Protein AF-Q2H0Q0-F1 (afdb_monomer)

pLDDT: mean 75.66, std 19.16, range [41.12, 97.69]

Solvent-accessible surface area (backbone atoms only — not comparable to full-atom values): 6192 Å² total; per-residue (Å²): 140,81,92,84,89,84,83,94,71,82,93,70,80,82,73,70,78,88,78,64,83,77,81,82,60,83,78,74,89,69,85,72,55,70,69,54,48,53,51,52,48,63,63,65,73,68,80,50,52,65,58,59,50,49,55,55,51,50,52,35,52,75,38,63,33,88,52,74,48,78,50,66,35,77,86,27,77,78,36,68,45,77,49,67,66,37,74,75,78,93,130

Secondary structure (DSSP, 8-state):
----------S-----GGG-GGGSSPPPP-PPPHHHHHHHHHHHS---HHHHHHHHHHHHHHTT-S-EEEEEEGGGTSEEEEEE-S-----

Structure (mmCIF, N/CA/C/O backbone):
data_AF-Q2H0Q0-F1
#
_entry.id   AF-Q2H0Q0-F1
#
loop_
_atom_site.group_PDB
_atom_site.id
_atom_site.type_symbol
_atom_site.label_atom_id
_atom_site.label_alt_id
_atom_site.label_comp_id
_atom_site.label_asym_id
_atom_site.label_entity_id
_atom_site.label_seq_id
_atom_site.pdbx_PDB_ins_code
_atom_site.Cartn_x
_atom_site.Cartn_y
_atom_site.Cartn_z
_atom_site.occupancy
_atom_site.B_iso_or_equiv
_atom_site.auth_seq_id
_atom_site.auth_comp_id
_atom_site.auth_asym_id
_atom_site.auth_atom_id
_atom_site.pdbx_PDB_model_num
ATOM 1 N N . MET A 1 1 ? 50.421 8.884 -29.412 1.00 44.88 1 MET A N 1
ATOM 2 C CA . MET A 1 1 ? 50.545 10.357 -29.341 1.00 44.88 1 MET A CA 1
ATOM 3 C C . MET A 1 1 ? 50.750 10.806 -30.782 1.00 44.88 1 MET A C 1
ATOM 5 O O . MET A 1 1 ? 51.682 10.294 -31.374 1.00 44.88 1 MET A O 1
ATOM 9 N N . SER A 1 2 ? 49.922 11.588 -31.463 1.00 41.12 2 SER A N 1
ATOM 10 C CA . SER A 1 2 ? 48.833 12.502 -31.108 1.00 41.12 2 SER A CA 1
ATOM 11 C C . SER A 1 2 ? 48.006 12.787 -32.375 1.00 41.12 2 SER A C 1
ATOM 13 O O . SER A 1 2 ? 48.521 12.678 -33.484 1.00 41.12 2 SER A O 1
ATOM 15 N N . ASP A 1 3 ? 46.746 13.139 -32.149 1.00 44.94 3 ASP A N 1
ATOM 16 C CA . ASP A 1 3 ? 45.707 13.610 -33.073 1.00 44.94 3 ASP A CA 1
ATOM 17 C C . ASP A 1 3 ? 46.137 14.691 -34.083 1.00 44.94 3 ASP A C 1
ATOM 19 O O . ASP A 1 3 ? 46.921 15.571 -33.727 1.00 44.94 3 ASP A O 1
ATOM 23 N N . ALA A 1 4 ? 45.522 14.679 -35.276 1.00 44.91 4 ALA A N 1
ATOM 24 C CA . ALA A 1 4 ? 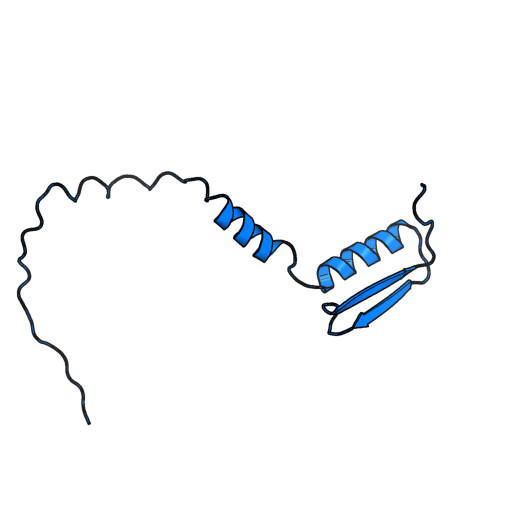44.926 15.865 -35.912 1.00 44.91 4 ALA A CA 1
ATOM 25 C C . ALA A 1 4 ? 44.197 15.503 -37.223 1.00 44.91 4 ALA A C 1
ATOM 27 O O . ALA A 1 4 ? 44.767 14.945 -38.160 1.00 44.91 4 ALA A O 1
ATOM 28 N N . MET A 1 5 ? 42.919 15.870 -37.246 1.00 50.72 5 MET A N 1
ATOM 29 C CA . MET A 1 5 ? 41.983 15.878 -38.367 1.00 50.72 5 MET A CA 1
ATOM 30 C C . MET A 1 5 ? 42.441 16.774 -39.529 1.00 50.72 5 MET A C 1
ATOM 32 O O . MET A 1 5 ? 43.032 17.824 -39.296 1.00 50.72 5 MET A O 1
ATOM 36 N N . ASP A 1 6 ? 42.078 16.388 -40.755 1.00 44.28 6 ASP A N 1
ATOM 37 C CA . ASP A 1 6 ? 41.161 17.119 -41.657 1.00 44.28 6 ASP A CA 1
ATOM 38 C C . ASP A 1 6 ? 41.522 16.811 -43.121 1.00 44.28 6 ASP A C 1
ATOM 40 O O . ASP A 1 6 ? 42.487 17.337 -43.674 1.00 44.28 6 ASP A O 1
ATOM 44 N N . SER A 1 7 ? 40.772 15.904 -43.751 1.00 48.41 7 SER A N 1
ATOM 45 C CA . SER A 1 7 ? 40.863 15.673 -45.194 1.00 48.41 7 SER A CA 1
ATOM 46 C C . SER A 1 7 ? 39.586 16.192 -45.843 1.00 48.41 7 SER A C 1
ATOM 48 O O . SER A 1 7 ? 38.579 15.483 -45.926 1.00 48.41 7 SER A O 1
ATOM 50 N N . ASP A 1 8 ? 39.656 17.446 -46.276 1.00 53.03 8 ASP A N 1
ATOM 51 C CA . ASP A 1 8 ? 38.687 18.120 -47.131 1.00 53.03 8 ASP A CA 1
ATOM 52 C C . ASP A 1 8 ? 38.461 17.293 -48.410 1.00 53.03 8 ASP A C 1
ATOM 54 O O . ASP A 1 8 ? 39.357 17.119 -49.239 1.00 53.03 8 ASP A O 1
ATOM 58 N N . ALA A 1 9 ? 37.263 16.723 -48.544 1.00 50.81 9 ALA A N 1
ATOM 59 C CA . ALA A 1 9 ? 36.820 15.990 -49.725 1.00 50.81 9 ALA A CA 1
ATOM 60 C C . ALA A 1 9 ? 35.451 16.527 -50.178 1.00 50.81 9 ALA A C 1
ATOM 62 O O . ALA A 1 9 ? 34.620 16.934 -49.360 1.00 50.81 9 ALA A O 1
ATOM 63 N N . PRO A 1 10 ? 35.205 16.588 -51.496 1.00 44.25 10 PRO A N 1
ATOM 64 C CA . PRO A 1 10 ? 34.537 17.725 -52.109 1.00 44.25 10 PRO A CA 1
ATOM 65 C C . PRO A 1 10 ? 33.029 17.741 -51.856 1.00 44.25 10 PRO A C 1
ATOM 67 O O . PRO A 1 10 ? 32.293 16.798 -52.159 1.00 44.25 10 PRO A O 1
ATOM 70 N N . ARG A 1 11 ? 32.549 18.894 -51.379 1.00 51.91 11 ARG A N 1
ATOM 71 C CA . ARG A 1 11 ? 31.133 19.276 -51.374 1.00 51.91 11 ARG A CA 1
ATOM 72 C C . ARG A 1 11 ? 30.631 19.358 -52.816 1.00 51.91 11 ARG A C 1
ATOM 74 O O . ARG A 1 11 ? 30.841 20.361 -53.489 1.00 51.91 11 ARG A O 1
ATOM 81 N N . GLY A 1 12 ? 29.969 18.311 -53.304 1.00 54.59 12 GLY A N 1
ATOM 82 C CA . GLY A 1 12 ? 29.470 18.362 -54.679 1.00 54.59 12 GLY A CA 1
ATOM 83 C C . GLY A 1 12 ? 28.745 17.145 -55.233 1.00 54.59 12 GLY A C 1
ATOM 84 O O . GLY A 1 12 ? 28.642 17.037 -56.450 1.00 54.59 12 GLY A O 1
ATOM 85 N N . ALA A 1 13 ? 28.204 16.241 -54.413 1.00 49.44 13 ALA A N 1
ATOM 86 C CA . ALA A 1 13 ? 27.215 15.299 -54.931 1.00 49.44 13 ALA A CA 1
ATOM 87 C C . ALA A 1 13 ? 25.880 16.045 -55.086 1.00 49.44 13 ALA A C 1
ATOM 89 O O . ALA A 1 13 ? 25.188 16.308 -54.100 1.00 49.44 13 ALA A O 1
ATOM 90 N N . LYS A 1 14 ? 25.536 16.432 -56.322 1.00 52.31 14 LYS A N 1
ATOM 91 C CA . LYS A 1 14 ? 24.214 16.970 -56.676 1.00 52.31 14 LYS A CA 1
ATOM 92 C C . LYS A 1 14 ? 23.149 15.931 -56.299 1.00 52.31 14 LYS A C 1
ATOM 94 O O . LYS A 1 14 ? 22.879 15.008 -57.063 1.00 52.31 14 LYS A O 1
ATOM 99 N N . ARG A 1 15 ? 22.573 16.054 -55.100 1.00 49.78 15 ARG A N 1
ATOM 100 C CA . ARG A 1 15 ? 21.389 15.286 -54.693 1.00 49.78 15 ARG A CA 1
ATOM 101 C C . ARG A 1 15 ? 20.242 15.687 -55.621 1.00 49.78 15 ARG A C 1
ATOM 103 O O . ARG A 1 15 ? 20.009 16.878 -55.818 1.00 49.78 15 ARG A O 1
ATOM 110 N N . LYS A 1 16 ? 19.593 14.699 -56.243 1.00 47.56 16 LYS A N 1
ATOM 111 C CA . LYS A 1 16 ? 18.446 14.921 -57.133 1.00 47.56 16 LYS A CA 1
ATOM 112 C C . LYS A 1 16 ? 17.330 15.640 -56.365 1.00 47.56 16 LYS A C 1
ATOM 114 O O . LYS A 1 16 ? 17.111 15.354 -55.190 1.00 47.56 16 LYS A O 1
ATOM 119 N N . ALA A 1 17 ? 16.675 16.582 -57.038 1.00 48.75 17 ALA A N 1
ATOM 120 C CA . ALA A 1 17 ? 15.737 17.538 -56.452 1.00 48.75 17 ALA A CA 1
ATOM 121 C C . ALA A 1 17 ? 14.435 16.921 -55.897 1.00 48.75 17 ALA A C 1
ATOM 123 O O . ALA A 1 17 ? 13.746 17.593 -55.142 1.00 48.75 17 ALA A O 1
ATOM 124 N N . ASP A 1 18 ? 14.146 15.643 -56.164 1.00 48.00 18 ASP A N 1
ATOM 125 C CA . ASP A 1 18 ? 12.903 14.988 -55.714 1.00 48.00 18 ASP A CA 1
ATOM 126 C C . ASP A 1 18 ? 12.879 14.606 -54.219 1.00 48.00 18 ASP A C 1
ATOM 128 O O . ASP A 1 18 ? 11.898 14.051 -53.737 1.00 48.00 18 ASP A O 1
ATOM 132 N N . ALA A 1 19 ? 13.945 14.876 -53.457 1.00 53.69 19 ALA A N 1
ATOM 133 C CA . ALA A 1 19 ? 14.032 14.505 -52.037 1.00 53.69 19 ALA A CA 1
ATOM 134 C C . ALA A 1 19 ? 13.768 15.665 -51.053 1.00 53.69 19 ALA A C 1
ATOM 136 O O . ALA A 1 19 ? 13.998 15.505 -49.854 1.00 53.69 19 ALA A O 1
ATOM 137 N N . LEU A 1 20 ? 13.349 16.843 -51.532 1.00 53.97 20 LEU A N 1
ATOM 138 C CA . LEU A 1 20 ? 13.265 18.070 -50.721 1.00 53.97 20 LEU A CA 1
ATOM 139 C C . LEU A 1 20 ? 11.841 18.562 -50.417 1.00 53.97 20 LEU A C 1
ATOM 141 O O . LEU A 1 20 ? 11.701 19.579 -49.740 1.00 53.97 20 LEU A O 1
ATOM 145 N N . GLU A 1 21 ? 10.790 17.860 -50.840 1.00 50.91 21 GLU A N 1
ATOM 146 C CA . GLU A 1 21 ? 9.418 18.369 -50.665 1.00 50.91 21 GLU A CA 1
ATOM 147 C C . GLU A 1 21 ? 8.841 18.212 -49.243 1.00 50.91 21 GLU A C 1
ATOM 149 O O . GLU A 1 21 ? 7.854 18.862 -48.911 1.00 50.91 21 GLU A O 1
ATOM 154 N N . ASP A 1 22 ? 9.479 17.451 -48.347 1.00 53.00 22 ASP A N 1
ATOM 155 C CA . ASP A 1 22 ? 8.880 17.103 -47.042 1.00 53.00 22 ASP A CA 1
ATOM 156 C C . ASP A 1 22 ? 9.330 17.970 -45.844 1.00 53.00 22 ASP A C 1
ATOM 158 O O . ASP A 1 22 ? 9.008 17.677 -44.691 1.00 53.00 22 ASP A O 1
ATOM 162 N N . ALA A 1 23 ? 10.080 19.054 -46.075 1.00 55.66 23 ALA A N 1
ATOM 163 C CA . ALA A 1 23 ? 10.647 19.873 -44.992 1.00 55.66 23 ALA A CA 1
ATOM 164 C C . ALA A 1 23 ? 9.781 21.076 -44.557 1.00 55.66 23 ALA A C 1
ATOM 166 O O . ALA A 1 23 ? 10.169 21.792 -43.634 1.00 55.66 23 ALA A O 1
ATOM 167 N N . ALA A 1 24 ? 8.631 21.320 -45.197 1.00 60.19 24 ALA A N 1
ATOM 168 C CA . ALA A 1 24 ? 7.869 22.567 -45.033 1.00 60.19 24 ALA A CA 1
ATOM 169 C C . ALA A 1 24 ? 6.546 22.445 -44.250 1.00 60.19 24 ALA A C 1
ATOM 171 O O . ALA A 1 24 ? 5.826 23.433 -44.125 1.00 60.19 24 ALA A O 1
ATOM 172 N N . ASN A 1 25 ? 6.213 21.278 -43.692 1.00 61.66 25 ASN A N 1
ATOM 173 C CA . ASN A 1 25 ? 5.004 21.110 -42.880 1.00 61.66 25 ASN A CA 1
ATOM 174 C C . ASN A 1 25 ? 5.360 20.422 -41.553 1.00 61.66 25 ASN A C 1
ATOM 176 O O . ASN A 1 25 ? 6.050 19.397 -41.586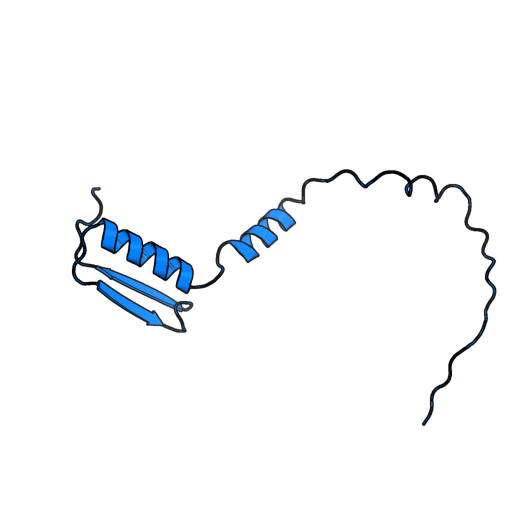 1.00 61.66 25 ASN A O 1
ATOM 180 N N . PRO A 1 26 ? 4.923 20.930 -40.379 1.00 60.75 26 PRO A N 1
ATOM 181 C CA . PRO A 1 26 ? 5.131 20.218 -39.127 1.00 60.75 26 PRO A CA 1
ATOM 182 C C . PRO A 1 26 ? 4.534 18.820 -39.271 1.00 60.75 26 PRO A C 1
ATOM 184 O O . PRO A 1 26 ? 3.372 18.663 -39.660 1.00 60.75 26 PRO A O 1
ATOM 187 N N . ARG A 1 27 ? 5.353 17.796 -39.007 1.00 71.88 27 ARG A N 1
ATOM 188 C CA . ARG A 1 27 ? 4.911 16.402 -39.080 1.00 71.88 27 ARG A CA 1
ATOM 189 C C . ARG A 1 27 ? 3.647 16.276 -38.238 1.00 71.88 27 ARG A C 1
ATOM 191 O O . ARG A 1 27 ? 3.675 16.575 -37.045 1.00 71.88 27 ARG A O 1
ATOM 198 N N . ARG A 1 28 ? 2.539 15.870 -38.866 1.00 69.31 28 ARG A N 1
ATOM 199 C CA . ARG A 1 28 ? 1.280 15.642 -38.149 1.00 69.31 28 ARG A CA 1
ATOM 200 C C . ARG A 1 28 ? 1.549 14.691 -36.987 1.00 69.31 28 AR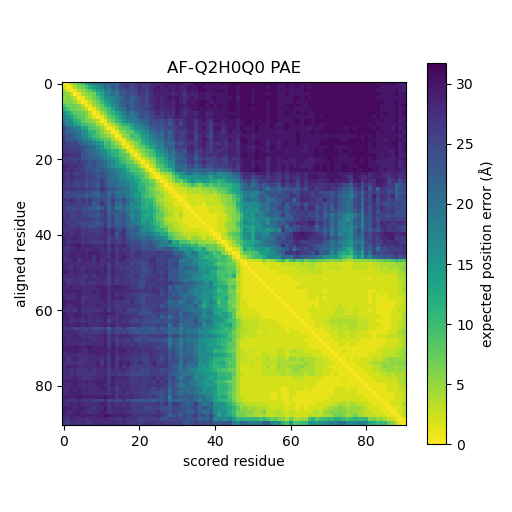G A C 1
ATOM 202 O O . ARG A 1 28 ? 2.205 13.669 -37.185 1.00 69.31 28 ARG A O 1
ATOM 209 N N . ILE A 1 29 ? 1.048 15.042 -35.804 1.00 63.56 29 ILE A N 1
ATOM 210 C CA . ILE A 1 29 ? 1.085 14.174 -34.625 1.00 63.56 29 ILE A CA 1
ATOM 211 C C . ILE A 1 29 ? 0.433 12.847 -35.020 1.00 63.56 29 ILE A C 1
ATOM 213 O O . ILE A 1 29 ? -0.686 12.829 -35.537 1.00 63.56 29 ILE A O 1
ATOM 217 N N . LYS A 1 30 ? 1.165 11.751 -34.834 1.00 79.00 30 LYS A N 1
ATOM 218 C CA . LYS A 1 30 ? 0.687 10.391 -35.087 1.00 79.00 30 LYS A CA 1
ATOM 219 C C . LYS A 1 30 ? 0.449 9.710 -33.749 1.00 79.00 30 LYS A C 1
ATOM 221 O O . LYS A 1 30 ? 1.199 9.946 -32.804 1.00 79.00 30 LYS A O 1
ATOM 226 N N . ALA A 1 31 ? -0.582 8.873 -33.689 1.00 73.81 31 ALA A N 1
ATOM 227 C CA . ALA A 1 31 ? -0.751 7.967 -32.564 1.00 73.81 31 ALA A CA 1
ATOM 228 C C . ALA A 1 31 ? 0.481 7.055 -32.460 1.00 73.81 31 ALA A C 1
ATOM 230 O O . ALA A 1 31 ? 1.037 6.644 -33.481 1.00 73.81 31 ALA A O 1
ATOM 231 N N . LEU A 1 32 ? 0.916 6.788 -31.230 1.00 82.81 32 LEU A N 1
ATOM 232 C CA . LEU A 1 32 ? 1.973 5.819 -30.968 1.00 82.81 32 LEU A CA 1
ATOM 233 C C . LEU A 1 32 ? 1.445 4.409 -31.235 1.00 82.81 32 LEU A C 1
ATOM 235 O O . LEU A 1 32 ? 0.272 4.127 -30.984 1.00 82.81 32 LEU A O 1
ATOM 239 N N . ASP A 1 33 ? 2.319 3.525 -31.709 1.00 89.81 33 ASP A N 1
ATOM 240 C CA . ASP A 1 33 ? 1.986 2.109 -31.841 1.00 89.81 33 ASP A CA 1
ATOM 241 C C . ASP A 1 33 ? 1.622 1.517 -30.479 1.00 89.81 33 A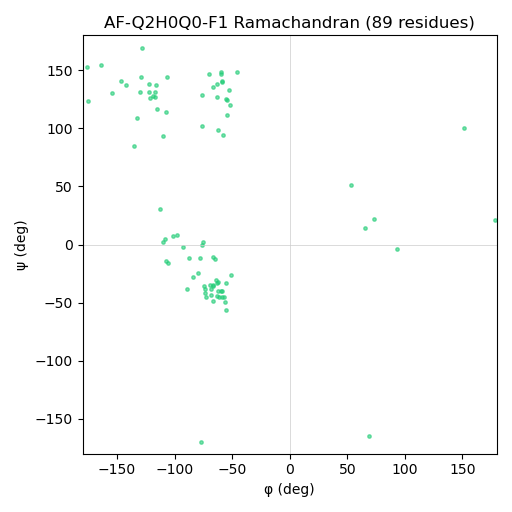SP A C 1
ATOM 243 O O . ASP A 1 33 ? 2.205 1.886 -29.455 1.00 89.81 33 ASP A O 1
ATOM 247 N N . GLN A 1 34 ? 0.693 0.559 -30.467 1.00 84.06 34 GLN A N 1
ATOM 248 C CA . GLN A 1 34 ? 0.180 -0.038 -29.232 1.00 84.06 34 GLN A CA 1
ATOM 249 C C . GLN A 1 34 ? 1.297 -0.618 -28.351 1.00 84.06 34 GLN A C 1
ATOM 251 O O . GLN A 1 34 ? 1.232 -0.518 -27.131 1.00 84.06 34 GLN A O 1
AT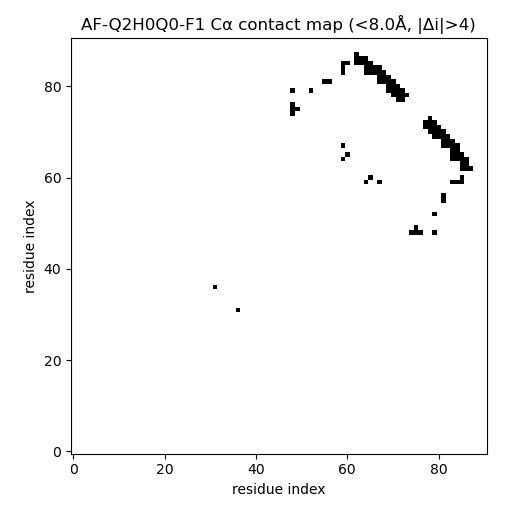OM 256 N N . ASP A 1 35 ? 2.365 -1.149 -28.949 1.00 85.94 35 ASP A N 1
ATOM 257 C CA . ASP A 1 35 ? 3.530 -1.646 -28.212 1.00 85.94 35 ASP A CA 1
ATOM 258 C C . ASP A 1 35 ? 4.306 -0.530 -27.507 1.00 85.94 35 ASP A C 1
ATOM 260 O O . ASP A 1 35 ? 4.831 -0.731 -26.414 1.00 85.94 35 ASP A O 1
ATOM 264 N N . VAL A 1 36 ? 4.390 0.653 -28.117 1.00 82.88 36 VAL A N 1
ATOM 265 C CA . VAL A 1 36 ? 5.019 1.836 -27.520 1.00 82.88 36 VAL A CA 1
ATOM 266 C C . VAL A 1 36 ? 4.118 2.397 -26.425 1.00 82.88 36 VAL A C 1
ATOM 268 O O 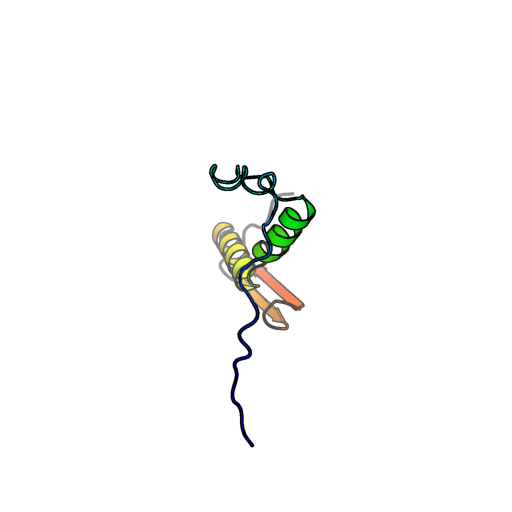. VAL A 1 36 ? 4.615 2.698 -25.346 1.00 82.88 36 VAL A O 1
ATOM 271 N N . VAL A 1 37 ? 2.802 2.449 -26.655 1.00 82.75 37 VAL A N 1
ATOM 272 C CA . VAL A 1 37 ? 1.806 2.814 -25.635 1.00 82.75 37 VAL A CA 1
ATOM 273 C C . VAL A 1 37 ? 1.920 1.892 -24.424 1.00 82.75 37 VAL A C 1
ATOM 275 O O . VAL A 1 37 ? 2.048 2.374 -23.307 1.00 82.75 37 VAL A O 1
ATOM 278 N N . ASN A 1 38 ? 1.962 0.577 -24.638 1.00 78.44 38 ASN A N 1
ATOM 279 C CA . ASN A 1 38 ? 2.077 -0.413 -23.571 1.00 78.44 38 ASN A CA 1
ATOM 280 C C . ASN A 1 38 ? 3.429 -0.332 -22.847 1.00 78.44 38 ASN A C 1
ATOM 282 O O . ASN A 1 38 ? 3.477 -0.547 -21.642 1.00 78.44 38 ASN A O 1
ATOM 286 N N . LYS A 1 39 ? 4.527 -0.004 -23.544 1.00 73.81 39 LYS A N 1
ATOM 287 C CA . LYS A 1 39 ? 5.857 0.186 -22.932 1.00 73.81 39 LYS A CA 1
ATOM 288 C C . LYS A 1 39 ? 5.964 1.485 -22.133 1.00 73.81 39 LYS A C 1
ATOM 290 O O . LYS A 1 39 ? 6.589 1.478 -21.079 1.00 73.81 39 LYS A O 1
ATOM 295 N N . ILE A 1 40 ? 5.356 2.571 -22.608 1.00 70.06 40 ILE A N 1
ATOM 296 C CA . ILE A 1 40 ? 5.256 3.838 -21.869 1.00 70.06 40 ILE A CA 1
ATOM 297 C C . ILE A 1 40 ? 4.370 3.638 -20.638 1.00 70.06 40 ILE A C 1
ATOM 299 O O . ILE A 1 40 ? 4.802 3.922 -19.527 1.00 70.06 40 ILE A O 1
ATOM 303 N N . ALA A 1 41 ? 3.195 3.027 -20.817 1.00 63.34 41 ALA A N 1
ATOM 304 C CA . ALA A 1 41 ? 2.293 2.663 -19.732 1.00 63.34 41 ALA A CA 1
ATOM 305 C C . ALA A 1 41 ? 2.995 1.758 -18.705 1.00 63.34 41 ALA A C 1
ATOM 307 O O . ALA A 1 41 ? 2.935 2.023 -17.515 1.00 63.34 41 ALA A O 1
ATOM 308 N N . ALA A 1 42 ? 3.749 0.745 -19.138 1.00 63.06 42 ALA A N 1
ATOM 309 C CA . ALA A 1 42 ? 4.526 -0.105 -18.234 1.00 63.06 42 ALA A CA 1
ATOM 310 C C . ALA A 1 42 ? 5.642 0.650 -17.481 1.00 63.06 42 ALA A C 1
ATOM 312 O O . ALA A 1 42 ? 5.970 0.269 -16.361 1.00 63.06 42 ALA A O 1
ATOM 313 N N . GLY A 1 43 ? 6.218 1.705 -18.070 1.00 56.69 43 GLY A N 1
ATOM 314 C CA . GLY A 1 43 ? 7.234 2.552 -17.435 1.00 56.69 43 GLY A CA 1
ATOM 315 C C . GLY A 1 43 ? 6.673 3.593 -16.458 1.00 56.69 43 GLY A C 1
ATOM 316 O O . GLY A 1 43 ? 7.382 4.004 -15.544 1.00 56.69 43 GLY A O 1
ATOM 317 N N . GLU A 1 44 ? 5.412 3.996 -16.619 1.00 58.75 44 GLU A N 1
ATOM 318 C CA . GLU A 1 44 ? 4.757 5.029 -15.800 1.00 58.75 44 GLU A CA 1
ATOM 319 C C . GLU A 1 44 ? 3.749 4.469 -14.779 1.00 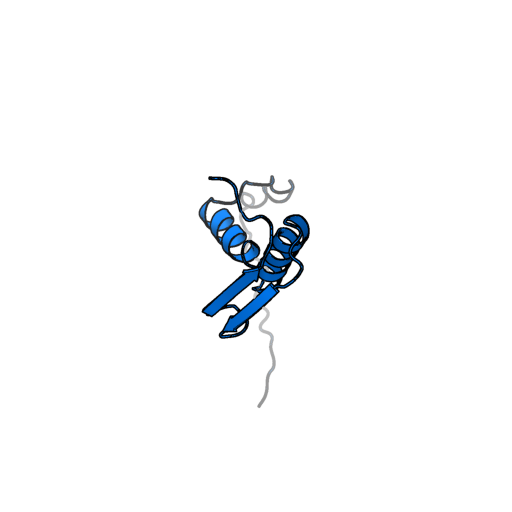58.75 44 GLU A C 1
ATOM 321 O O . GLU A 1 44 ? 3.388 5.171 -13.838 1.00 58.75 44 GLU A O 1
ATOM 326 N N . ILE A 1 45 ? 3.300 3.215 -14.909 1.00 56.31 45 ILE A N 1
ATOM 327 C CA . ILE A 1 45 ? 2.211 2.659 -14.077 1.00 56.31 45 ILE A CA 1
ATOM 328 C C . ILE A 1 45 ? 2.689 2.044 -12.747 1.00 56.31 45 ILE A C 1
ATOM 330 O O . ILE A 1 45 ? 1.873 1.841 -11.852 1.00 56.31 45 ILE A O 1
ATOM 334 N N . ILE A 1 46 ? 3.993 1.832 -12.523 1.00 54.53 46 ILE A N 1
ATOM 335 C CA . ILE A 1 46 ? 4.526 1.464 -11.192 1.00 54.53 46 ILE A CA 1
ATOM 336 C C . ILE A 1 46 ? 5.775 2.294 -10.890 1.00 54.53 46 ILE A C 1
ATOM 338 O O . ILE A 1 46 ? 6.900 1.870 -11.135 1.00 54.53 46 ILE A O 1
ATOM 342 N N . VAL A 1 47 ? 5.584 3.509 -10.371 1.00 62.94 47 VAL A N 1
ATOM 343 C CA . VAL A 1 47 ? 6.695 4.470 -10.218 1.00 62.94 47 VAL A CA 1
ATOM 344 C C . VAL A 1 47 ? 7.499 4.252 -8.929 1.00 62.94 47 VAL A C 1
ATOM 346 O O . VAL A 1 47 ? 8.691 4.538 -8.909 1.00 62.94 47 VAL A O 1
ATOM 349 N N . ALA A 1 48 ? 6.902 3.705 -7.864 1.00 79.94 48 ALA A N 1
ATOM 350 C CA . ALA A 1 48 ? 7.624 3.232 -6.677 1.00 79.94 48 ALA A CA 1
ATOM 351 C C . ALA A 1 48 ? 6.660 2.568 -5.672 1.00 79.94 48 ALA A C 1
ATOM 353 O O . ALA A 1 48 ? 5.501 2.982 -5.582 1.00 79.94 48 ALA A O 1
ATOM 354 N N . PRO A 1 49 ? 7.137 1.625 -4.834 1.00 85.75 49 PRO A N 1
ATOM 355 C CA . PRO A 1 49 ? 6.366 1.059 -3.719 1.00 85.75 49 PRO A CA 1
ATOM 356 C C . PRO A 1 49 ? 5.737 2.111 -2.794 1.00 85.75 49 PRO A C 1
ATOM 358 O O . PRO A 1 49 ? 4.703 1.863 -2.184 1.00 85.75 49 PRO A O 1
ATOM 361 N N . VAL A 1 50 ? 6.329 3.308 -2.726 1.00 90.06 50 VAL A N 1
ATOM 362 C CA . VAL A 1 50 ? 5.820 4.430 -1.927 1.00 90.06 50 VAL A CA 1
ATOM 363 C C . VAL A 1 50 ? 4.440 4.917 -2.381 1.00 90.06 50 VAL A C 1
ATOM 365 O O . VAL A 1 50 ? 3.650 5.337 -1.543 1.00 90.06 50 VAL A O 1
ATOM 368 N N . HIS A 1 51 ? 4.114 4.834 -3.675 1.00 90.00 51 HIS A N 1
ATOM 369 C CA . HIS A 1 51 ? 2.797 5.249 -4.163 1.00 90.00 51 HIS A CA 1
ATOM 370 C C . HIS A 1 51 ? 1.725 4.246 -3.743 1.00 90.00 51 HIS A C 1
ATOM 372 O O . HIS A 1 51 ? 0.707 4.646 -3.197 1.00 90.00 51 HIS A O 1
ATOM 378 N N . ALA A 1 52 ? 1.991 2.945 -3.896 1.00 89.88 52 ALA A N 1
ATOM 379 C CA . ALA A 1 52 ? 1.090 1.907 -3.396 1.00 89.88 52 ALA A CA 1
ATOM 380 C C . ALA A 1 52 ? 0.907 2.011 -1.873 1.00 89.88 52 ALA A C 1
ATOM 382 O O . ALA A 1 52 ? -0.203 1.877 -1.370 1.00 89.88 52 ALA A O 1
ATOM 383 N N . LEU A 1 53 ? 1.985 2.309 -1.142 1.00 93.56 53 LEU A N 1
ATOM 384 C CA . LEU A 1 53 ? 1.920 2.535 0.297 1.00 93.56 53 LEU A CA 1
ATOM 385 C C . LEU A 1 53 ? 1.031 3.734 0.658 1.00 93.56 53 LEU A C 1
ATOM 387 O O . LEU A 1 53 ? 0.219 3.608 1.569 1.00 93.56 53 LEU A O 1
ATOM 391 N N . LYS A 1 54 ? 1.161 4.869 -0.046 1.00 93.56 54 LYS A N 1
ATOM 392 C CA . LYS A 1 54 ? 0.312 6.054 0.162 1.00 93.56 54 LYS A CA 1
ATOM 393 C C . LYS A 1 54 ? -1.166 5.691 0.035 1.00 93.56 54 LYS A C 1
ATOM 395 O O . LYS A 1 54 ? -1.915 5.911 0.977 1.00 93.56 54 LYS A O 1
ATOM 400 N N . GLU A 1 55 ? -1.560 5.116 -1.098 1.00 93.94 55 GLU A N 1
ATOM 401 C CA . GLU A 1 55 ? -2.970 4.823 -1.387 1.00 93.94 55 GLU A CA 1
ATOM 402 C C . GLU A 1 55 ? -3.563 3.822 -0.380 1.00 93.94 55 GLU A C 1
ATOM 404 O O . GLU A 1 55 ? -4.687 3.986 0.082 1.00 93.94 55 GLU A O 1
ATOM 409 N N . LEU A 1 56 ? -2.800 2.798 0.023 1.00 93.62 56 LEU A N 1
ATOM 410 C CA . LEU A 1 56 ? -3.271 1.816 1.006 1.00 93.62 56 LEU A CA 1
ATOM 411 C C . LEU A 1 56 ? -3.417 2.410 2.414 1.00 93.62 56 LEU A C 1
ATOM 413 O O . LEU A 1 56 ? -4.335 2.028 3.136 1.00 93.62 56 LEU A O 1
ATOM 417 N N . ILE A 1 57 ? -2.547 3.347 2.804 1.00 95.00 57 ILE A N 1
ATOM 418 C CA . ILE A 1 57 ? -2.694 4.075 4.072 1.00 95.00 57 ILE A CA 1
ATOM 419 C C . ILE A 1 57 ? -3.909 5.006 4.022 1.00 95.00 57 ILE A C 1
ATOM 421 O O . ILE A 1 57 ? -4.662 5.049 4.991 1.00 95.00 57 ILE A O 1
ATOM 425 N N . GLU A 1 58 ? -4.118 5.727 2.918 1.00 95.88 58 GLU A N 1
ATOM 426 C CA . GLU A 1 58 ? -5.288 6.599 2.739 1.00 95.88 58 GLU A CA 1
ATOM 427 C C . GLU A 1 58 ? -6.592 5.800 2.846 1.00 95.88 58 GLU A C 1
ATOM 429 O O . GLU A 1 58 ? -7.458 6.167 3.634 1.00 95.88 58 GLU A O 1
ATOM 434 N N . ASN A 1 59 ? -6.672 4.636 2.196 1.00 94.00 59 ASN A N 1
ATOM 435 C CA . ASN A 1 59 ? -7.827 3.743 2.316 1.00 94.00 59 ASN A CA 1
ATOM 436 C C . ASN A 1 59 ? -8.091 3.290 3.760 1.00 94.00 59 ASN A C 1
ATOM 438 O O . ASN A 1 59 ? -9.243 3.213 4.182 1.00 94.00 59 ASN A O 1
ATOM 442 N N . ALA A 1 60 ? -7.043 2.984 4.529 1.00 95.25 60 ALA A N 1
ATOM 443 C CA . ALA A 1 60 ? -7.206 2.591 5.925 1.00 95.25 60 ALA A CA 1
ATOM 444 C C . ALA A 1 60 ? -7.688 3.769 6.795 1.00 95.25 60 ALA A C 1
ATOM 446 O O . ALA A 1 60 ? -8.540 3.602 7.665 1.00 95.25 60 ALA A O 1
ATOM 447 N N . VAL A 1 61 ? -7.200 4.987 6.539 1.00 93.62 61 VAL A N 1
ATOM 448 C CA . VAL A 1 61 ? -7.705 6.196 7.210 1.00 93.62 61 VAL A CA 1
ATOM 449 C C . VAL A 1 61 ? -9.178 6.432 6.870 1.00 93.62 61 VAL A C 1
ATOM 451 O O . VAL A 1 61 ? -9.974 6.682 7.777 1.00 93.62 61 VAL A O 1
ATOM 454 N N . ASP A 1 62 ? -9.555 6.292 5.601 1.00 93.69 62 ASP A N 1
ATOM 455 C CA . ASP A 1 62 ? -10.939 6.434 5.141 1.00 93.69 62 ASP A CA 1
ATOM 456 C C . ASP A 1 62 ? -11.867 5.369 5.756 1.00 93.69 62 ASP A C 1
ATOM 458 O O . ASP A 1 62 ? -13.019 5.662 6.079 1.00 93.69 62 ASP A O 1
ATOM 462 N N . ALA A 1 63 ? -11.353 4.160 6.013 1.00 93.50 63 ALA A N 1
ATOM 463 C CA . ALA A 1 63 ? -12.046 3.086 6.735 1.00 93.50 63 ALA A CA 1
ATOM 464 C C . ALA A 1 63 ? -12.123 3.302 8.263 1.00 93.50 63 ALA A C 1
ATOM 466 O O . ALA A 1 63 ? -12.641 2.450 8.993 1.00 93.50 63 ALA A O 1
ATOM 467 N N . GLY A 1 64 ? -11.605 4.425 8.771 1.00 94.44 64 GLY A N 1
ATOM 468 C CA . GLY A 1 64 ? -11.620 4.772 10.190 1.00 94.44 64 GLY A CA 1
ATOM 469 C C . GLY A 1 64 ? -10.641 3.967 11.046 1.00 94.44 64 GLY A C 1
ATOM 470 O O . GLY A 1 64 ? -10.841 3.861 12.260 1.00 94.44 64 GLY A O 1
ATOM 471 N N . SER A 1 65 ? -9.595 3.388 10.451 1.00 97.19 65 SER A N 1
ATOM 472 C CA . SER A 1 65 ? -8.599 2.599 11.179 1.00 97.19 65 SER A CA 1
ATOM 473 C C . SER A 1 65 ? -7.851 3.462 12.201 1.00 97.19 65 SER A C 1
ATOM 475 O O . SER A 1 65 ? -7.451 4.596 11.943 1.00 97.19 65 SER A O 1
ATOM 477 N N . THR A 1 66 ? -7.637 2.909 13.393 1.00 96.75 66 THR A N 1
ATOM 478 C CA . THR A 1 66 ? -6.908 3.557 14.505 1.00 96.75 66 THR A CA 1
ATOM 479 C C . THR A 1 66 ? -5.532 2.945 14.735 1.00 96.75 66 THR A C 1
ATOM 481 O O . THR A 1 66 ? -4.696 3.515 15.436 1.00 96.75 66 THR A O 1
ATOM 484 N N . SER A 1 67 ? -5.293 1.773 14.152 1.00 96.19 67 SER A N 1
ATOM 485 C CA . SER A 1 67 ? -4.033 1.053 14.198 1.00 96.19 67 SER A CA 1
ATOM 486 C C . SER A 1 67 ? -3.780 0.401 12.848 1.00 96.19 67 SER A C 1
ATOM 488 O O . SER A 1 67 ? -4.691 -0.147 12.227 1.00 96.19 67 SER A O 1
ATOM 490 N N . LEU A 1 68 ? -2.534 0.490 12.394 1.00 95.94 68 LEU A N 1
ATOM 491 C CA . LEU A 1 68 ? -2.095 -0.108 11.147 1.00 95.94 68 LEU A CA 1
ATOM 492 C C . LEU A 1 68 ? -0.643 -0.572 11.272 1.00 95.94 68 LEU A C 1
ATOM 494 O O . LEU A 1 68 ? 0.188 0.091 11.894 1.00 95.94 68 LEU A O 1
ATOM 498 N N . GLU A 1 69 ? -0.354 -1.727 10.686 1.00 97.69 69 GLU A N 1
ATOM 499 C CA . GLU A 1 69 ? 0.960 -2.356 10.632 1.00 97.69 69 GLU A CA 1
ATOM 500 C C . GLU A 1 69 ? 1.416 -2.444 9.174 1.00 97.69 69 GLU A C 1
ATOM 502 O O . GLU A 1 69 ? 0.673 -2.900 8.304 1.00 97.69 69 GLU A O 1
ATOM 507 N N . VAL A 1 70 ? 2.653 -2.018 8.908 1.00 96.19 70 VAL A N 1
ATOM 508 C CA . VAL A 1 70 ? 3.257 -2.056 7.572 1.00 96.19 70 VAL A CA 1
ATOM 509 C C . VAL A 1 70 ? 4.445 -3.006 7.584 1.00 96.19 70 VAL A C 1
ATOM 511 O O . VAL A 1 70 ? 5.455 -2.755 8.244 1.00 96.19 70 VAL A O 1
ATOM 514 N N . LEU A 1 71 ? 4.353 -4.075 6.798 1.00 97.19 71 LEU A N 1
ATOM 515 C CA . LEU A 1 71 ? 5.436 -5.020 6.569 1.00 97.19 71 LEU A CA 1
ATOM 516 C C . LEU A 1 71 ? 5.983 -4.840 5.153 1.00 97.19 71 LEU A C 1
ATOM 518 O O . LEU A 1 71 ? 5.316 -5.147 4.164 1.00 97.19 71 LEU A O 1
ATOM 522 N N . ALA A 1 72 ? 7.236 -4.402 5.063 1.00 95.25 72 ALA A N 1
ATOM 523 C CA . ALA A 1 72 ? 7.949 -4.264 3.800 1.00 95.25 72 ALA A CA 1
ATOM 524 C C . ALA A 1 72 ? 9.162 -5.203 3.744 1.00 95.25 72 ALA A C 1
ATOM 526 O O . ALA A 1 72 ? 9.931 -5.312 4.701 1.00 95.25 72 ALA A O 1
ATOM 527 N N . LYS A 1 73 ? 9.371 -5.862 2.600 1.00 94.69 73 LYS A N 1
ATOM 528 C CA . LYS A 1 73 ? 10.614 -6.579 2.275 1.00 94.69 73 LYS A CA 1
ATOM 529 C C . LYS A 1 73 ? 11.196 -6.024 0.988 1.00 94.69 73 LYS A C 1
ATOM 531 O O . LYS A 1 73 ? 10.461 -5.799 0.029 1.00 94.69 73 LYS A O 1
ATOM 536 N N . ASP A 1 74 ? 12.515 -5.849 0.979 1.00 92.81 74 ASP A N 1
ATOM 537 C CA . ASP A 1 74 ? 13.259 -5.315 -0.168 1.00 92.81 74 ASP A CA 1
ATOM 538 C C . ASP A 1 74 ? 12.690 -3.967 -0.655 1.00 92.81 74 ASP A C 1
ATOM 540 O O . ASP A 1 74 ? 12.273 -3.808 -1.799 1.00 92.81 74 ASP A O 1
ATOM 544 N N . GLY A 1 75 ? 12.522 -3.023 0.280 1.00 87.38 75 GLY A N 1
ATOM 545 C CA . GLY A 1 75 ? 11.953 -1.700 -0.007 1.00 87.38 75 GLY A CA 1
ATOM 546 C C . GLY A 1 75 ? 10.484 -1.699 -0.453 1.00 87.38 75 GLY A C 1
ATOM 547 O O . GLY A 1 75 ? 10.016 -0.689 -0.968 1.00 87.38 75 GLY A O 1
ATOM 548 N N . GLY A 1 76 ? 9.759 -2.811 -0.281 1.00 89.44 76 GLY A N 1
ATOM 549 C CA . GLY A 1 76 ? 8.385 -2.971 -0.764 1.00 89.44 76 GLY A CA 1
ATOM 550 C C . GLY A 1 76 ? 8.286 -3.604 -2.156 1.00 89.44 76 GLY A C 1
ATOM 551 O O . GLY A 1 76 ? 7.182 -3.884 -2.608 1.00 89.44 76 GLY A O 1
ATOM 552 N N . LEU A 1 77 ? 9.418 -3.871 -2.823 1.00 87.88 77 LEU A N 1
ATOM 553 C CA . LEU A 1 77 ? 9.448 -4.496 -4.152 1.00 87.88 77 LEU A CA 1
ATOM 554 C C . LEU A 1 77 ? 9.139 -5.994 -4.094 1.00 87.88 77 LEU A C 1
ATOM 556 O O . LEU A 1 77 ? 8.500 -6.532 -4.994 1.00 87.88 77 LEU A O 1
ATOM 560 N N . LYS A 1 78 ? 9.587 -6.673 -3.031 1.00 91.62 78 LYS A N 1
ATOM 561 C CA . LYS A 1 78 ? 9.337 -8.108 -2.834 1.00 91.62 78 LYS A CA 1
ATOM 562 C C . LYS A 1 78 ? 8.042 -8.379 -2.073 1.00 91.62 78 LYS A C 1
ATOM 564 O O . LYS A 1 78 ? 7.376 -9.376 -2.333 1.00 91.62 78 LYS A O 1
ATOM 569 N N . LEU A 1 79 ? 7.736 -7.548 -1.080 1.00 92.38 79 LEU A N 1
ATOM 570 C CA . LEU A 1 79 ? 6.514 -7.626 -0.287 1.00 92.38 79 LEU A CA 1
ATOM 571 C C . LEU A 1 79 ? 6.202 -6.243 0.263 1.00 92.38 79 LEU A C 1
ATOM 573 O O . LEU A 1 79 ? 7.068 -5.637 0.896 1.00 92.38 79 LEU A O 1
ATOM 577 N N . LEU A 1 80 ? 4.961 -5.814 0.086 1.00 93.56 80 LEU A N 1
ATOM 578 C CA . LEU A 1 80 ? 4.369 -4.682 0.776 1.00 93.56 80 LEU A CA 1
ATOM 579 C C . LEU A 1 80 ? 3.002 -5.138 1.289 1.00 93.56 80 LEU A C 1
ATOM 581 O O . LEU A 1 80 ? 2.101 -5.400 0.498 1.00 93.56 80 LEU A O 1
ATOM 585 N N . GLN A 1 81 ? 2.882 -5.302 2.601 1.00 95.62 81 GLN A N 1
ATOM 586 C CA . GLN A 1 81 ? 1.655 -5.726 3.263 1.00 95.62 81 GLN A CA 1
ATOM 587 C C . GLN A 1 81 ? 1.260 -4.672 4.291 1.00 95.62 81 GLN A C 1
ATOM 589 O O . GLN A 1 81 ? 2.091 -4.243 5.091 1.00 95.62 81 GLN A O 1
ATOM 594 N N . ILE A 1 82 ? -0.007 -4.273 4.250 1.00 95.88 82 ILE A N 1
ATOM 595 C CA . ILE A 1 82 ? -0.622 -3.349 5.195 1.00 95.88 82 ILE A CA 1
ATOM 596 C C . ILE A 1 82 ? -1.744 -4.126 5.880 1.00 95.88 82 ILE A C 1
ATOM 598 O O . ILE A 1 82 ? -2.566 -4.744 5.203 1.00 95.88 82 ILE A O 1
ATOM 602 N N . THR A 1 83 ? -1.745 -4.125 7.207 1.00 96.94 83 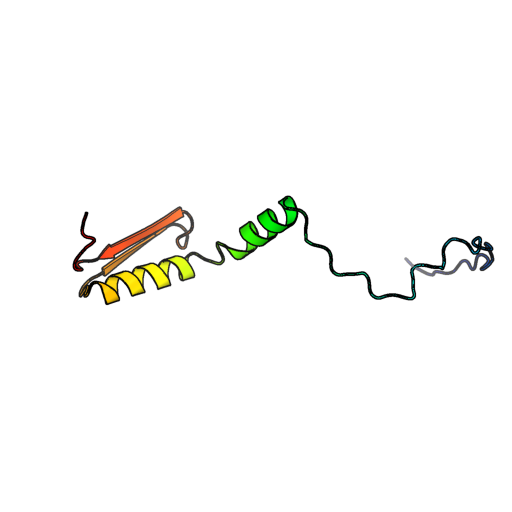THR A N 1
ATOM 603 C CA . THR A 1 83 ? -2.826 -4.670 8.032 1.00 96.94 83 THR A CA 1
ATOM 604 C C . THR A 1 83 ? -3.405 -3.520 8.833 1.00 96.94 83 THR A C 1
ATOM 606 O O . THR A 1 83 ? -2.657 -2.837 9.527 1.00 96.94 83 THR A O 1
ATOM 609 N N . ASP A 1 84 ? -4.711 -3.313 8.773 1.00 97.25 84 ASP A N 1
ATOM 610 C CA . ASP A 1 84 ? -5.397 -2.277 9.537 1.00 97.25 84 ASP A CA 1
ATOM 611 C C . ASP A 1 84 ? -6.590 -2.858 10.315 1.00 97.25 84 ASP A C 1
ATOM 613 O O . ASP A 1 84 ? -6.952 -4.026 10.152 1.00 97.25 84 ASP A O 1
ATOM 617 N N . ASN A 1 85 ? -7.158 -2.060 11.219 1.00 96.88 85 ASN A N 1
ATOM 618 C CA . ASN A 1 85 ? -8.310 -2.429 12.045 1.00 96.88 85 ASN A CA 1
ATOM 619 C C . ASN A 1 85 ? -9.581 -1.623 11.713 1.00 96.88 85 ASN A C 1
ATOM 621 O O . ASN A 1 85 ? -10.377 -1.344 12.613 1.00 96.88 85 ASN A O 1
ATOM 625 N N . GLY A 1 86 ? -9.733 -1.204 10.459 1.00 95.44 86 GLY A N 1
ATOM 626 C CA . GLY A 1 86 ? -10.846 -0.389 9.984 1.00 95.44 86 GLY A CA 1
ATOM 627 C C . GLY A 1 86 ? -12.133 -1.175 9.777 1.00 95.44 86 GLY A C 1
ATOM 628 O O . GLY A 1 86 ? -12.261 -2.344 10.147 1.00 95.44 86 GLY A O 1
ATOM 629 N N . SER A 1 87 ? -13.103 -0.520 9.145 1.00 91.56 87 SER A N 1
ATOM 630 C CA . SER A 1 87 ? -14.432 -1.080 8.874 1.00 91.56 87 SER A CA 1
ATOM 631 C C . SER A 1 87 ? -14.445 -2.272 7.910 1.00 91.56 87 SER A C 1
ATOM 633 O O . SER A 1 87 ? -15.464 -2.948 7.805 1.00 91.56 87 SER A O 1
ATOM 635 N N . GLY A 1 88 ? -13.340 -2.540 7.210 1.00 90.38 88 GLY A N 1
ATOM 636 C CA . GLY A 1 88 ? -13.284 -3.549 6.155 1.00 90.38 88 GLY A CA 1
ATOM 637 C C . GLY A 1 88 ? -14.098 -3.158 4.916 1.00 90.38 88 GLY A C 1
ATOM 638 O O . GLY A 1 88 ? -14.458 -1.995 4.733 1.00 90.38 88 GLY A O 1
ATOM 639 N N . ILE A 1 89 ? -14.355 -4.140 4.048 1.00 89.25 89 ILE A N 1
ATO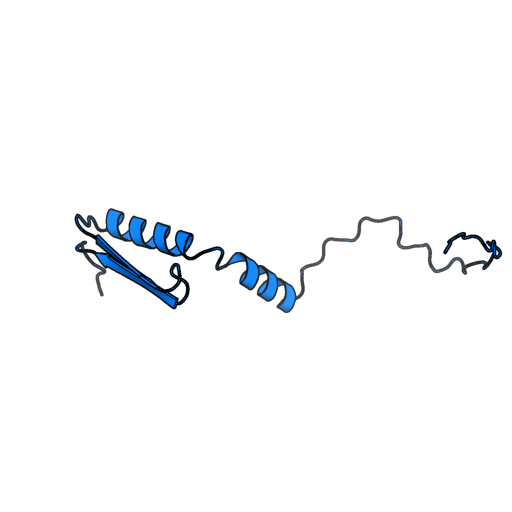M 640 C CA . ILE A 1 89 ? -15.105 -3.989 2.793 1.00 89.25 89 ILE A CA 1
ATOM 641 C C . ILE A 1 89 ? -16.309 -4.933 2.850 1.00 89.25 89 ILE A C 1
ATOM 643 O O . ILE A 1 89 ? -16.127 -6.133 3.066 1.00 89.25 89 ILE A O 1
ATOM 647 N N . ASP A 1 90 ? -17.514 -4.403 2.642 1.00 84.25 90 ASP A N 1
ATOM 648 C CA . ASP A 1 90 ? -18.728 -5.216 2.521 1.00 84.25 90 ASP A CA 1
ATOM 649 C C . ASP A 1 90 ? -18.675 -6.078 1.246 1.00 84.25 90 ASP A C 1
ATOM 651 O O . ASP A 1 90 ? -18.306 -5.592 0.171 1.00 84.25 90 ASP A O 1
ATOM 655 N N . VAL A 1 91 ? -19.045 -7.356 1.370 1.00 60.22 91 VAL A N 1
ATOM 656 C CA . VAL A 1 91 ? -19.030 -8.369 0.293 1.00 60.22 91 VAL A CA 1
ATOM 657 C C . VAL A 1 91 ? -20.421 -8.829 -0.110 1.00 60.22 91 VAL A C 1
ATOM 659 O O . VAL A 1 91 ? -21.288 -8.971 0.782 1.00 60.22 91 VAL A O 1
#

InterPro domains:
  IPR036890 Histidine kinase/HSP90-like ATPase superfamily [G3DSA:3.30.565.10] (25-91)
  IPR036890 Histidine kinase/HSP90-like ATPase superfamily [SSF55874] (27-90)
  IPR038973 DNA mismatch repair protein MutL/Mlh/Pms-like [PTHR10073] (28-90)

Foldseek 3Di:
DDDDDDDDDDDDDPDDPPPPPPPPDDDPDDDDDVVVVVVVCVPPVDPALVVVVVVVVVVLVVLVFPDKDWDDDPRCPVHTDIDTDGPDDDD

Mean predicted aligned error: 17.76 Å

Sequence (91 aa):
MSDAMDSDAPRGAKRKADALEDAANPRRIKALDQDVVNKIAAGEIIVAPVHALKELIENAVDAGSTSLEVLAKDGGLKLLQITDNGSGIDV

Organism: Chaetomium globosum (strain ATCC 6205 / CBS 148.51 / DSM 1962 / NBRC 6347 / NRRL 1970) (NCBI:txid306901)

Radius of gyration: 29.03 Å; Cα contacts (8 Å, |Δi|>4): 53; chains: 1; bounding box: 70×31×72 Å